Protein AF-A0A0R3TIQ1-F1 (afdb_monomer_lite)

pLDDT: mean 97.08, std 2.05, range [77.38, 98.88]

Structure (mmCIF, N/CA/C/O backbone):
data_AF-A0A0R3TIQ1-F1
#
_entry.id   AF-A0A0R3TIQ1-F1
#
loop_
_atom_site.group_PDB
_atom_site.id
_atom_site.type_symbol
_atom_site.label_atom_id
_atom_site.label_alt_id
_atom_site.label_comp_id
_atom_site.label_asym_id
_atom_site.label_entity_id
_atom_site.label_seq_id
_atom_site.pdbx_PDB_ins_code
_atom_site.Cartn_x
_atom_site.Cartn_y
_atom_site.Cartn_z
_atom_site.occupancy
_atom_site.B_iso_or_equiv
_atom_site.auth_seq_id
_atom_site.auth_comp_id
_atom_site.auth_asym_id
_atom_site.auth_atom_id
_atom_site.pdbx_PDB_model_num
ATOM 1 N N . LEU A 1 1 ? -1.733 0.996 -22.588 1.00 77.38 1 LEU A N 1
ATOM 2 C CA . LEU A 1 1 ? -1.324 -0.193 -23.384 1.00 77.38 1 LEU A CA 1
ATOM 3 C C . LEU A 1 1 ? -1.925 -1.477 -22.810 1.00 77.38 1 LEU A C 1
ATOM 5 O O . LEU A 1 1 ? -2.293 -2.342 -23.588 1.00 77.38 1 LEU A O 1
ATOM 9 N N . VAL A 1 2 ? -2.092 -1.570 -21.486 1.00 93.69 2 VAL A N 1
ATOM 10 C CA . VAL A 1 2 ? -2.950 -2.556 -20.804 1.00 93.69 2 VAL A CA 1
ATOM 11 C C . VAL A 1 2 ? -4.019 -1.773 -20.038 1.00 93.69 2 VAL A C 1
ATOM 13 O O . VAL A 1 2 ? -3.681 -0.745 -19.454 1.00 93.69 2 VAL A O 1
ATOM 16 N N . ASP A 1 3 ? -5.278 -2.201 -20.097 1.00 95.88 3 ASP A N 1
ATOM 17 C CA . ASP A 1 3 ? -6.403 -1.562 -19.405 1.00 95.88 3 ASP A CA 1
ATOM 18 C C . ASP A 1 3 ? -7.355 -2.642 -18.876 1.00 95.88 3 ASP A C 1
ATOM 20 O O . ASP A 1 3 ? -8.135 -3.231 -19.624 1.00 95.88 3 ASP A O 1
ATOM 24 N N . ASP A 1 4 ? -7.251 -2.910 -17.576 1.00 96.81 4 ASP A N 1
ATOM 25 C CA . ASP A 1 4 ? -8.114 -3.838 -16.841 1.00 96.81 4 ASP A CA 1
ATOM 26 C C . ASP A 1 4 ? -9.114 -3.087 -15.939 1.00 96.81 4 ASP A C 1
ATOM 28 O O . ASP A 1 4 ? -9.689 -3.669 -15.015 1.00 96.81 4 ASP A O 1
ATOM 32 N N . PHE A 1 5 ? -9.347 -1.789 -16.179 1.00 96.69 5 PHE A N 1
ATOM 33 C CA . PHE A 1 5 ? -10.158 -0.956 -15.290 1.00 96.69 5 PHE A CA 1
ATOM 34 C C . PHE A 1 5 ? -11.603 -1.452 -15.177 1.00 96.69 5 PHE A C 1
ATOM 36 O O . PHE A 1 5 ? -12.141 -1.550 -14.074 1.00 96.69 5 PHE A O 1
ATOM 43 N N . ALA A 1 6 ? -12.224 -1.842 -16.294 1.00 97.38 6 ALA A N 1
ATOM 44 C CA . ALA A 1 6 ? -13.580 -2.396 -16.286 1.00 97.38 6 ALA A CA 1
ATOM 45 C C . ALA A 1 6 ? -13.668 -3.682 -15.446 1.00 97.38 6 ALA A C 1
ATOM 47 O O . ALA A 1 6 ? -14.570 -3.834 -14.623 1.00 97.38 6 ALA A O 1
ATOM 48 N N . ARG A 1 7 ? -12.676 -4.571 -15.584 1.00 96.31 7 ARG A N 1
ATOM 49 C CA . ARG A 1 7 ? -12.591 -5.813 -14.807 1.00 96.31 7 ARG A CA 1
ATOM 50 C C . ARG A 1 7 ? -12.413 -5.533 -13.314 1.00 96.31 7 ARG A C 1
ATOM 52 O O . ARG A 1 7 ? -13.028 -6.204 -12.486 1.00 96.31 7 ARG A O 1
ATOM 59 N N . TRP A 1 8 ? -11.587 -4.546 -12.969 1.00 96.50 8 TRP A N 1
ATOM 60 C CA . TRP A 1 8 ? -11.431 -4.086 -11.592 1.00 96.50 8 TRP A CA 1
ATOM 61 C C . TRP A 1 8 ? -12.751 -3.552 -11.021 1.00 96.50 8 TRP A C 1
ATOM 63 O O . TRP A 1 8 ? -13.144 -3.957 -9.926 1.00 96.50 8 TRP A O 1
ATOM 73 N N . LEU A 1 9 ? -13.470 -2.715 -11.778 1.00 96.56 9 LEU A N 1
ATOM 74 C CA . LEU A 1 9 ? -14.771 -2.179 -11.373 1.00 96.56 9 LEU A CA 1
ATOM 75 C C . LEU A 1 9 ? -15.798 -3.283 -11.113 1.00 96.56 9 LEU A C 1
ATOM 77 O O . LEU A 1 9 ? -16.462 -3.260 -10.077 1.00 96.56 9 LEU A O 1
ATOM 81 N N . ASP A 1 10 ? -15.922 -4.257 -12.013 1.00 95.81 10 ASP A N 1
ATOM 82 C CA . ASP A 1 10 ? -16.881 -5.354 -11.852 1.00 95.81 10 ASP A CA 1
ATOM 83 C C . ASP A 1 10 ? -16.584 -6.203 -10.611 1.00 95.81 10 ASP A C 1
ATOM 85 O O . ASP A 1 10 ? -17.509 -6.622 -9.911 1.00 95.81 10 ASP A O 1
ATOM 89 N N . ARG A 1 11 ? -15.302 -6.373 -10.268 1.00 94.19 11 ARG A N 1
ATOM 90 C CA . ARG A 1 11 ? -14.881 -7.032 -9.027 1.00 94.19 11 ARG A CA 1
ATOM 91 C C . ARG A 1 11 ? -15.316 -6.241 -7.792 1.00 94.19 11 ARG A C 1
ATOM 93 O O . ARG A 1 11 ? -15.967 -6.805 -6.923 1.00 94.19 11 ARG A O 1
ATOM 100 N N . ILE A 1 12 ? -14.971 -4.955 -7.688 1.00 96.12 12 ILE A N 1
ATOM 101 C CA . ILE A 1 12 ? -15.234 -4.173 -6.460 1.00 96.12 12 ILE A CA 1
ATOM 102 C C . ILE A 1 12 ? -16.702 -3.769 -6.278 1.00 96.12 12 ILE A C 1
ATOM 104 O O . ILE A 1 12 ? -17.122 -3.446 -5.161 1.00 96.12 12 ILE A O 1
ATOM 108 N N . ARG A 1 13 ? -17.499 -3.792 -7.355 1.00 95.19 13 ARG A N 1
ATOM 109 C CA . ARG A 1 13 ? -18.954 -3.583 -7.295 1.00 95.19 13 ARG A CA 1
ATOM 110 C C . ARG A 1 13 ? -19.642 -4.613 -6.410 1.00 95.19 13 ARG A C 1
ATOM 112 O O . ARG A 1 13 ? -20.563 -4.241 -5.690 1.00 95.19 13 ARG A O 1
ATOM 119 N N . MET A 1 14 ? -19.166 -5.854 -6.439 1.00 94.81 14 MET A N 1
ATOM 120 C CA . MET A 1 14 ? -19.668 -6.955 -5.621 1.00 94.81 14 MET A CA 1
ATOM 121 C C . MET A 1 14 ? -19.005 -6.907 -4.234 1.00 94.81 14 MET A C 1
ATOM 123 O O . MET A 1 14 ? -17.800 -7.160 -4.139 1.00 94.81 14 MET A O 1
ATOM 127 N N . PRO A 1 15 ? -19.727 -6.552 -3.150 1.00 95.12 15 PRO A N 1
ATOM 128 C CA . PRO A 1 15 ? -19.132 -6.386 -1.823 1.00 95.12 15 PRO A CA 1
ATOM 129 C C . PRO A 1 15 ? -18.378 -7.621 -1.315 1.00 95.12 15 PRO A C 1
ATOM 131 O O . PRO A 1 15 ? -17.358 -7.483 -0.647 1.00 95.12 15 PRO A O 1
ATOM 134 N N . GLU A 1 16 ? -18.839 -8.818 -1.669 1.00 95.75 16 GLU A N 1
ATOM 135 C CA . GLU A 1 16 ? -18.229 -10.105 -1.332 1.00 95.75 16 GLU A CA 1
ATOM 136 C C . GLU A 1 16 ? -16.859 -10.336 -1.986 1.00 95.75 16 GLU A C 1
ATOM 138 O O . GLU A 1 16 ? -16.057 -11.111 -1.464 1.00 95.75 16 GLU A O 1
ATOM 143 N N . ASN A 1 17 ? -16.579 -9.642 -3.092 1.00 96.12 17 ASN A N 1
ATOM 144 C CA . ASN A 1 17 ? -15.325 -9.729 -3.839 1.00 96.12 17 ASN A CA 1
ATOM 145 C C . ASN A 1 17 ? -14.355 -8.590 -3.490 1.00 96.12 17 ASN A C 1
ATOM 147 O O . ASN A 1 17 ? -13.251 -8.526 -4.037 1.00 96.12 17 ASN A O 1
ATOM 151 N N . ARG A 1 18 ? -14.740 -7.661 -2.607 1.00 97.75 18 ARG A N 1
ATOM 152 C CA . ARG A 1 18 ? -13.846 -6.594 -2.144 1.00 97.75 18 ARG A CA 1
ATOM 153 C C . ARG A 1 18 ? -12.701 -7.190 -1.318 1.00 97.75 18 ARG A C 1
ATOM 155 O O . ARG A 1 18 ? -12.909 -8.173 -0.606 1.00 97.75 18 ARG A O 1
ATOM 162 N N . PRO A 1 19 ? -11.485 -6.629 -1.435 1.00 98.06 19 PRO A N 1
ATOM 163 C CA . PRO A 1 19 ? -10.342 -7.146 -0.694 1.00 98.06 19 PRO A CA 1
ATOM 164 C C . PRO A 1 19 ? -10.556 -6.955 0.810 1.00 98.06 19 PRO A C 1
ATOM 166 O O . PRO A 1 19 ? -11.126 -5.956 1.240 1.00 98.06 19 PRO A O 1
ATOM 169 N N . LYS A 1 20 ? -10.092 -7.902 1.622 1.00 98.38 20 LYS A N 1
ATOM 170 C CA . LYS A 1 20 ? -10.155 -7.797 3.085 1.00 98.38 20 LYS A CA 1
ATOM 171 C C . LYS A 1 20 ? -8.905 -7.138 3.647 1.00 98.38 20 LYS A C 1
ATOM 173 O O . LYS A 1 20 ? -8.987 -6.479 4.684 1.00 98.38 20 LYS A O 1
ATOM 178 N N . CYS A 1 21 ? -7.759 -7.308 2.990 1.00 98.69 21 CYS A N 1
ATOM 179 C CA . CYS A 1 21 ? -6.507 -6.685 3.391 1.00 98.69 21 CYS A CA 1
ATOM 180 C C . CYS A 1 21 ? -5.666 -6.303 2.168 1.00 98.69 21 CYS A C 1
ATOM 182 O O . CYS A 1 21 ? -5.187 -7.155 1.418 1.00 98.69 21 CYS A O 1
ATOM 184 N N . VAL A 1 22 ? -5.462 -4.998 2.004 1.00 98.81 22 VAL A N 1
ATOM 185 C CA . VAL A 1 22 ? -4.738 -4.403 0.882 1.00 98.81 22 VAL A CA 1
ATOM 186 C C . VAL A 1 22 ? -3.356 -3.964 1.342 1.00 98.81 22 VAL A C 1
ATOM 188 O O . VAL A 1 22 ? -3.238 -3.251 2.335 1.00 98.81 22 VAL A O 1
ATOM 191 N N . ILE A 1 23 ? -2.312 -4.331 0.605 1.00 98.81 23 ILE A N 1
ATOM 192 C CA . ILE A 1 23 ? -0.988 -3.712 0.729 1.00 98.81 23 ILE A CA 1
ATOM 193 C C . ILE A 1 23 ? -0.753 -2.777 -0.457 1.00 98.81 23 ILE A C 1
ATOM 195 O O . ILE A 1 23 ? -1.015 -3.157 -1.596 1.00 98.81 23 ILE A O 1
ATOM 199 N N . ILE A 1 24 ? -0.256 -1.569 -0.200 1.00 98.88 24 ILE A N 1
ATOM 200 C CA . ILE A 1 24 ? 0.007 -0.557 -1.227 1.00 98.88 24 ILE A CA 1
ATOM 201 C C . ILE A 1 24 ? 1.469 -0.126 -1.152 1.00 98.88 24 ILE A C 1
ATOM 203 O O . ILE A 1 24 ? 1.908 0.407 -0.133 1.00 98.88 24 ILE A O 1
ATOM 207 N N . PHE A 1 25 ? 2.209 -0.356 -2.234 1.00 98.62 25 PHE A N 1
ATOM 208 C CA . PHE A 1 25 ? 3.569 0.137 -2.428 1.00 98.62 25 PHE A CA 1
ATOM 209 C C . PHE A 1 25 ? 3.502 1.516 -3.082 1.00 98.62 25 PHE A C 1
ATOM 211 O O . PHE A 1 25 ? 3.285 1.596 -4.288 1.00 98.62 25 PHE A O 1
ATOM 218 N N . CYS A 1 26 ? 3.682 2.569 -2.284 1.00 98.31 26 CYS A N 1
ATOM 219 C CA . CYS A 1 26 ? 3.643 3.957 -2.750 1.00 98.31 26 CYS A CA 1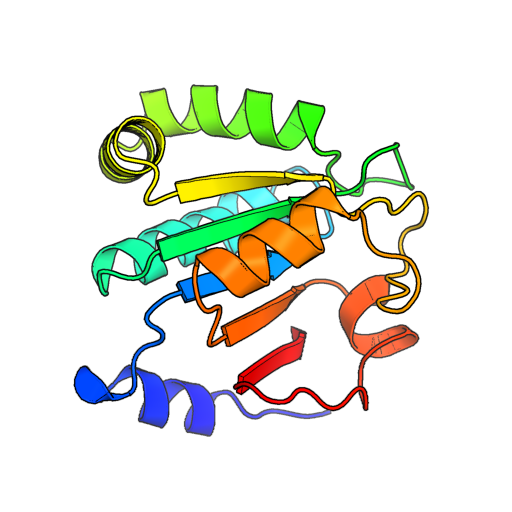
ATOM 220 C C . CYS A 1 26 ? 4.903 4.313 -3.545 1.00 98.31 26 CYS A C 1
ATOM 222 O O . CYS A 1 26 ? 5.989 3.890 -3.140 1.00 98.31 26 CYS A O 1
ATOM 224 N N . ASP A 1 27 ? 4.766 5.126 -4.589 1.00 97.81 27 ASP A N 1
ATOM 225 C CA . ASP A 1 27 ? 5.858 5.722 -5.357 1.00 97.81 27 ASP A CA 1
ATOM 226 C C . ASP A 1 27 ? 6.172 7.125 -4.827 1.00 97.81 27 ASP A C 1
ATOM 228 O O . ASP A 1 27 ? 6.884 7.262 -3.827 1.00 97.81 27 ASP A O 1
ATOM 232 N N . ASN A 1 28 ? 5.616 8.175 -5.433 1.00 98.19 28 ASN A N 1
ATOM 233 C CA . ASN A 1 28 ? 6.071 9.541 -5.212 1.00 98.19 28 ASN A CA 1
ATOM 234 C C . ASN A 1 28 ? 5.444 10.203 -3.979 1.00 98.19 28 ASN A C 1
ATOM 236 O O . ASN A 1 28 ? 4.292 9.980 -3.600 1.00 98.19 28 ASN A O 1
ATOM 240 N N . SER A 1 29 ? 6.204 11.117 -3.380 1.00 97.19 29 SER A N 1
ATOM 241 C CA . SER A 1 29 ? 5.682 12.079 -2.408 1.00 97.19 29 SER A CA 1
ATOM 242 C C . SER A 1 29 ? 4.738 13.107 -3.056 1.00 97.19 29 SER A C 1
ATOM 244 O O . SER A 1 29 ? 4.590 13.198 -4.275 1.00 97.19 29 SER A O 1
ATOM 246 N N . GLY A 1 30 ? 4.131 13.966 -2.234 1.00 96.62 30 GLY A N 1
ATOM 247 C CA . GLY A 1 30 ? 3.349 15.104 -2.718 1.00 96.62 30 GLY A CA 1
ATOM 248 C C . GLY A 1 30 ? 1.977 14.693 -3.251 1.00 96.62 30 GLY A C 1
ATOM 249 O O . GLY A 1 30 ? 1.256 13.956 -2.584 1.00 96.62 30 GLY A O 1
ATOM 250 N N . ALA A 1 31 ? 1.586 15.218 -4.416 1.00 97.06 31 ALA A N 1
ATOM 251 C CA . ALA A 1 31 ? 0.232 15.056 -4.952 1.00 97.06 31 ALA A CA 1
ATOM 252 C C . ALA A 1 31 ? -0.139 13.596 -5.244 1.00 97.06 31 ALA A C 1
ATOM 254 O O . ALA A 1 31 ? -1.293 13.229 -5.061 1.00 97.06 31 ALA A O 1
ATOM 255 N N . ASP A 1 32 ? 0.829 12.778 -5.645 1.00 97.38 32 ASP A N 1
ATOM 256 C CA . ASP A 1 32 ? 0.627 11.359 -5.936 1.00 97.38 32 ASP A CA 1
ATOM 257 C C . ASP A 1 32 ? 0.099 10.612 -4.699 1.00 97.38 32 ASP A C 1
ATOM 259 O O . ASP A 1 32 ? -1.025 10.103 -4.657 1.00 97.38 32 ASP A O 1
ATOM 263 N N . LEU A 1 33 ? 0.839 10.724 -3.596 1.00 97.88 33 LEU A N 1
ATOM 264 C CA . LEU A 1 33 ? 0.420 10.193 -2.309 1.00 97.88 33 LEU A CA 1
ATOM 265 C C . LEU A 1 33 ? -0.838 10.885 -1.755 1.00 97.88 33 LEU A C 1
ATOM 267 O O . LEU A 1 33 ? -1.783 10.209 -1.353 1.00 97.88 33 LEU A O 1
ATOM 271 N N . ILE A 1 34 ? -0.860 12.222 -1.701 1.00 97.12 34 ILE A N 1
ATOM 272 C CA . ILE A 1 34 ? -1.903 12.989 -0.992 1.00 97.12 34 ILE A CA 1
ATOM 273 C C . ILE A 1 34 ? -3.251 12.946 -1.714 1.00 97.12 34 ILE A C 1
ATOM 275 O O . ILE A 1 34 ? -4.287 12.871 -1.056 1.00 97.12 34 ILE A O 1
ATOM 279 N N . LEU A 1 35 ? -3.250 13.020 -3.044 1.00 96.81 35 LEU A N 1
ATOM 280 C CA . LEU A 1 35 ? -4.458 13.146 -3.864 1.00 96.81 35 LEU A CA 1
ATOM 281 C C . LEU A 1 35 ? -4.777 11.874 -4.662 1.00 96.81 35 LEU A C 1
ATOM 283 O O . LEU A 1 35 ? -5.887 11.765 -5.177 1.00 96.81 35 LEU A O 1
ATOM 287 N N . GLY A 1 36 ? -3.849 10.919 -4.754 1.00 97.62 36 GLY A N 1
ATOM 288 C CA . GLY A 1 36 ? -4.061 9.618 -5.389 1.00 97.62 36 GLY A CA 1
ATOM 289 C C . GLY A 1 36 ? -4.200 8.496 -4.363 1.00 97.62 36 GLY A C 1
ATOM 290 O O . GLY A 1 36 ? -5.299 7.988 -4.119 1.00 97.62 36 GLY A O 1
ATOM 291 N N . VAL A 1 37 ? -3.085 8.124 -3.730 1.00 98.38 37 VAL A N 1
ATOM 292 C CA . VAL A 1 37 ? -3.025 6.951 -2.843 1.00 98.38 37 VAL A CA 1
ATOM 293 C C . VAL A 1 37 ? -3.904 7.118 -1.602 1.00 98.38 37 VAL A C 1
ATOM 295 O O . VAL A 1 37 ? -4.687 6.223 -1.292 1.00 98.38 37 VAL A O 1
ATOM 298 N N . LEU A 1 38 ? -3.828 8.243 -0.883 1.00 98.00 38 LEU A N 1
ATOM 299 C CA . LEU A 1 38 ? -4.588 8.429 0.360 1.00 98.00 38 LEU A CA 1
ATOM 300 C C . LEU A 1 38 ? -6.116 8.423 0.153 1.00 98.00 38 LEU A C 1
ATOM 302 O O . LEU A 1 38 ? -6.804 7.752 0.928 1.00 98.00 38 LEU A O 1
ATOM 306 N N . PRO A 1 39 ? -6.687 9.064 -0.884 1.00 98.00 39 PRO A N 1
ATOM 307 C CA . PRO A 1 39 ? -8.102 8.893 -1.210 1.00 98.00 39 PRO A CA 1
ATOM 308 C C . PRO A 1 39 ? -8.479 7.439 -1.511 1.00 98.00 39 PRO A C 1
ATOM 310 O O . PRO A 1 39 ? -9.518 6.968 -1.046 1.00 98.00 39 PRO A O 1
ATOM 313 N N . PHE A 1 40 ? -7.620 6.692 -2.210 1.00 98.19 40 PHE A N 1
ATOM 314 C CA . PHE A 1 40 ? -7.850 5.266 -2.447 1.00 98.19 40 PHE A CA 1
ATOM 315 C C . PHE A 1 40 ? -7.785 4.432 -1.155 1.00 98.19 40 PHE A C 1
ATOM 317 O O . PHE A 1 40 ? -8.583 3.512 -0.976 1.00 98.19 40 PHE A O 1
ATOM 324 N N . VAL A 1 41 ? -6.912 4.783 -0.205 1.00 98.56 41 VAL A N 1
ATOM 325 C CA . VAL A 1 41 ? -6.889 4.182 1.142 1.00 98.56 41 VAL A CA 1
ATOM 326 C C . VAL A 1 41 ? -8.214 4.426 1.857 1.00 98.56 41 VAL A C 1
ATOM 328 O O . VAL A 1 41 ? -8.788 3.493 2.414 1.00 98.56 41 VAL A O 1
ATOM 331 N N . VAL A 1 42 ? -8.729 5.656 1.824 1.00 98.31 42 VAL A N 1
ATOM 332 C CA . VAL A 1 42 ? -10.029 5.998 2.420 1.00 98.31 42 VAL A CA 1
ATOM 333 C C . VAL A 1 42 ? -11.162 5.177 1.797 1.00 98.31 42 VAL A C 1
ATOM 335 O O . VAL A 1 42 ? -12.038 4.702 2.522 1.00 98.31 42 VAL A O 1
ATOM 338 N N . GLU A 1 43 ? -11.126 4.960 0.483 1.00 97.75 43 GLU A N 1
ATOM 339 C CA . GLU A 1 43 ? -12.089 4.105 -0.210 1.00 97.75 43 GLU A CA 1
ATOM 340 C C . GLU A 1 43 ? -11.966 2.635 0.232 1.00 97.75 43 GLU A C 1
ATOM 342 O O . GLU A 1 43 ? -12.967 2.019 0.594 1.00 97.75 43 GLU A O 1
ATOM 347 N N . CYS A 1 44 ? -10.746 2.095 0.339 1.00 98.31 44 CYS A N 1
ATOM 348 C CA . CYS A 1 44 ? -10.509 0.747 0.872 1.00 98.31 44 CYS A CA 1
ATOM 349 C C . CYS A 1 44 ? -11.059 0.579 2.297 1.00 98.31 44 CYS A C 1
ATOM 351 O O . CYS A 1 44 ? -11.669 -0.446 2.617 1.00 98.31 44 CYS A O 1
ATOM 353 N N . LEU A 1 45 ? -10.871 1.589 3.152 1.00 98.25 45 LEU A N 1
ATOM 354 C CA . LEU A 1 45 ? -11.408 1.605 4.514 1.00 98.25 45 LEU A CA 1
ATOM 355 C C . LEU A 1 45 ? -12.943 1.650 4.521 1.00 98.25 45 LEU A C 1
ATOM 357 O O . LEU A 1 45 ? -13.565 1.038 5.389 1.00 98.25 45 LEU A O 1
ATOM 361 N N . SER A 1 46 ? -13.565 2.328 3.550 1.00 97.00 46 SER A N 1
ATOM 362 C CA . SER A 1 46 ? -15.027 2.372 3.394 1.00 97.00 46 SER A CA 1
ATOM 363 C C . SER A 1 46 ? -15.618 0.988 3.090 1.00 97.00 46 SER A C 1
ATOM 365 O O . SER A 1 46 ? -16.724 0.667 3.527 1.00 97.00 46 SER A O 1
ATOM 367 N N . TRP A 1 47 ? -14.849 0.131 2.413 1.00 97.06 47 TRP A N 1
ATOM 368 C CA . TRP A 1 47 ? -15.202 -1.266 2.162 1.00 97.06 47 TRP A CA 1
ATOM 369 C C . TRP A 1 47 ? -15.051 -2.169 3.394 1.00 97.06 47 TRP A C 1
ATOM 371 O O . TRP A 1 47 ? -15.481 -3.319 3.353 1.00 97.06 47 TRP A O 1
ATOM 381 N N . GLY A 1 48 ? -14.451 -1.667 4.478 1.00 97.44 48 GLY A N 1
ATOM 382 C CA . GLY A 1 48 ? -14.092 -2.455 5.657 1.00 97.44 48 GLY A CA 1
ATOM 383 C C . GLY A 1 48 ? -12.754 -3.189 5.525 1.00 97.44 48 GLY A C 1
ATOM 384 O O . GLY A 1 48 ? -12.468 -4.073 6.333 1.00 97.44 48 GLY A O 1
ATOM 385 N N . SER A 1 49 ? -11.938 -2.839 4.526 1.00 98.50 49 SER A N 1
ATOM 386 C CA . SER A 1 49 ? -10.625 -3.454 4.315 1.00 98.50 49 SER A CA 1
ATOM 387 C C . SER A 1 49 ? -9.624 -2.967 5.359 1.00 98.50 49 SER A C 1
ATOM 389 O O . SER A 1 49 ? -9.613 -1.791 5.728 1.00 98.50 49 SER A O 1
ATOM 391 N N . LYS A 1 50 ? -8.707 -3.845 5.764 1.00 98.75 50 LYS A N 1
ATOM 392 C CA . LYS A 1 50 ? -7.433 -3.427 6.358 1.00 98.75 50 LYS A CA 1
ATOM 393 C C . LYS A 1 50 ? -6.502 -2.913 5.268 1.00 98.75 50 LYS A C 1
ATOM 395 O O . LYS A 1 50 ? -6.527 -3.424 4.148 1.00 98.75 50 LYS A O 1
ATOM 400 N N . VAL A 1 51 ? -5.659 -1.944 5.596 1.00 98.88 51 VAL A N 1
ATOM 401 C CA . VAL A 1 51 ? -4.718 -1.349 4.647 1.00 98.88 51 VAL A CA 1
ATOM 402 C C . VAL A 1 51 ? -3.324 -1.272 5.258 1.00 98.88 51 VAL A C 1
ATOM 404 O O . VAL A 1 51 ? -3.136 -0.753 6.355 1.00 98.88 51 VAL A O 1
ATOM 407 N N . ILE A 1 52 ? -2.336 -1.771 4.524 1.00 98.81 52 ILE A N 1
ATOM 408 C CA . ILE A 1 52 ? -0.914 -1.653 4.830 1.00 98.81 52 ILE A CA 1
ATOM 409 C C . ILE A 1 52 ? -0.303 -0.734 3.775 1.00 98.81 52 ILE A C 1
ATOM 411 O O . ILE A 1 52 ? -0.171 -1.115 2.615 1.00 98.81 52 ILE A O 1
ATOM 415 N N . LEU A 1 53 ? 0.087 0.471 4.173 1.00 98.62 53 LEU A N 1
ATOM 416 C CA . LEU A 1 53 ? 0.884 1.352 3.329 1.00 98.62 53 LEU A CA 1
ATOM 417 C C . LEU A 1 53 ? 2.365 1.038 3.515 1.00 98.62 53 LEU A C 1
ATOM 419 O O . LEU A 1 53 ? 2.844 0.879 4.643 1.00 98.62 53 LEU A O 1
ATOM 423 N N . THR A 1 54 ? 3.099 0.967 2.409 1.00 98.50 54 THR A N 1
ATOM 424 C CA . THR A 1 54 ? 4.535 0.745 2.452 1.00 98.50 54 THR A CA 1
ATOM 425 C C . THR A 1 54 ? 5.308 1.645 1.502 1.00 98.50 54 THR A C 1
ATOM 427 O O . THR A 1 54 ? 4.876 1.945 0.392 1.00 98.50 54 THR A O 1
ATOM 430 N N . ALA A 1 55 ? 6.464 2.092 1.981 1.00 98.38 55 ALA A N 1
ATOM 431 C CA . ALA A 1 55 ? 7.288 3.134 1.387 1.00 98.38 55 ALA A CA 1
ATOM 432 C C . ALA A 1 55 ? 8.774 2.807 1.579 1.00 98.38 55 ALA A C 1
ATOM 434 O O . ALA A 1 55 ? 9.123 1.932 2.383 1.00 98.38 55 ALA A O 1
ATOM 435 N N . ASN A 1 56 ? 9.645 3.512 0.854 1.00 98.00 56 ASN A N 1
ATOM 436 C CA . ASN A 1 56 ? 11.079 3.229 0.873 1.00 98.00 56 ASN A CA 1
ATOM 437 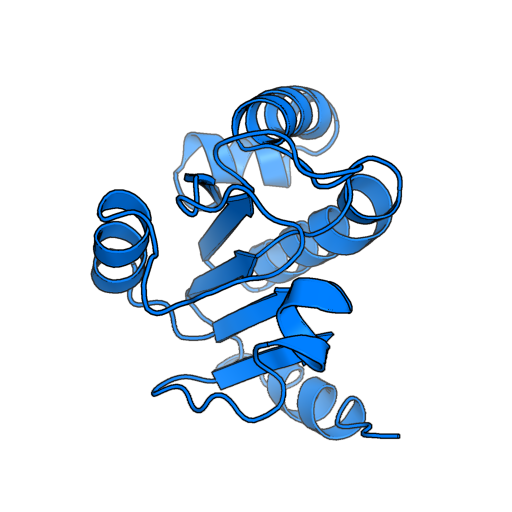C C . ASN A 1 56 ? 11.687 3.451 2.257 1.00 98.00 56 ASN A C 1
ATOM 439 O O . ASN A 1 56 ? 11.325 4.378 2.985 1.00 98.00 56 ASN A O 1
ATOM 443 N N . SER A 1 57 ? 12.646 2.605 2.624 1.00 96.94 57 SER A N 1
ATOM 444 C CA . SER A 1 57 ? 13.359 2.759 3.896 1.00 96.94 57 SER A CA 1
ATOM 445 C C . SER A 1 57 ? 14.347 3.927 3.843 1.00 96.94 57 SER A C 1
ATOM 447 O O . SER A 1 57 ? 14.651 4.516 4.882 1.00 96.94 57 SER A O 1
ATOM 449 N N . VAL A 1 58 ? 14.831 4.280 2.646 1.00 96.31 58 VAL A N 1
ATOM 450 C CA . VAL A 1 58 ? 15.733 5.415 2.395 1.00 96.31 58 VAL A CA 1
ATOM 451 C C . VAL A 1 58 ? 15.299 6.205 1.149 1.00 96.31 58 VAL A C 1
ATOM 453 O O . VAL A 1 58 ? 14.602 5.645 0.303 1.00 96.31 58 VAL A O 1
ATOM 456 N N . PRO A 1 59 ? 15.697 7.485 1.011 1.00 97.00 59 PRO A N 1
ATOM 457 C CA . PRO A 1 59 ? 15.310 8.313 -0.132 1.00 97.00 59 PRO A CA 1
ATOM 45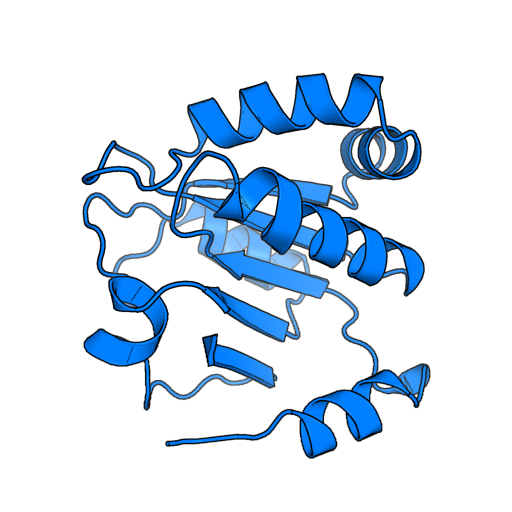8 C C . PRO A 1 59 ? 15.751 7.736 -1.481 1.00 97.00 59 PRO A C 1
ATOM 460 O O . PRO A 1 59 ? 16.876 7.252 -1.616 1.00 97.00 59 PRO A O 1
ATOM 463 N N . ALA A 1 60 ? 14.888 7.862 -2.490 1.00 96.38 60 ALA A N 1
ATOM 464 C CA . ALA A 1 60 ? 15.194 7.561 -3.883 1.00 96.38 60 ALA A CA 1
ATOM 465 C C . ALA A 1 60 ? 14.449 8.558 -4.781 1.00 96.38 60 ALA A C 1
ATOM 467 O O . ALA A 1 60 ? 13.235 8.498 -4.889 1.00 96.38 60 ALA A O 1
ATOM 468 N N . ILE A 1 61 ? 15.171 9.498 -5.399 1.00 96.12 61 ILE A N 1
ATOM 469 C CA . ILE A 1 61 ? 14.577 10.598 -6.181 1.00 96.12 61 ILE A CA 1
ATOM 470 C C . ILE A 1 61 ? 13.532 11.362 -5.338 1.00 96.12 61 ILE A C 1
ATOM 472 O O . ILE A 1 61 ? 13.914 12.024 -4.375 1.00 96.12 61 ILE A O 1
ATOM 476 N N . ASN A 1 62 ? 12.250 11.282 -5.687 1.00 96.00 62 ASN A N 1
ATOM 477 C CA . ASN A 1 62 ? 11.120 11.916 -5.011 1.00 96.00 62 ASN A CA 1
ATOM 478 C C . ASN A 1 62 ? 10.130 10.885 -4.445 1.00 96.00 62 ASN A C 1
ATOM 480 O O . ASN A 1 62 ? 9.022 11.261 -4.042 1.00 96.00 62 ASN A O 1
ATOM 484 N N . ASP A 1 63 ? 10.531 9.613 -4.393 1.00 97.88 63 ASP A N 1
ATOM 485 C CA . ASP A 1 63 ? 9.782 8.557 -3.735 1.00 97.88 63 ASP A CA 1
ATOM 486 C C . ASP A 1 63 ? 9.552 8.911 -2.269 1.00 97.88 63 ASP A C 1
ATOM 488 O O . ASP A 1 63 ? 10.448 9.413 -1.581 1.00 97.88 63 ASP A O 1
ATOM 492 N N . VAL A 1 64 ? 8.364 8.600 -1.761 1.00 98.12 64 VAL A N 1
ATOM 493 C CA . VAL A 1 64 ? 8.082 8.766 -0.339 1.00 98.12 64 VAL A CA 1
ATOM 494 C C . VAL A 1 64 ? 8.881 7.760 0.490 1.00 98.12 64 VAL A C 1
ATOM 496 O O . VAL A 1 64 ? 8.914 6.556 0.210 1.00 98.12 64 VAL A O 1
ATOM 499 N N . THR A 1 65 ? 9.513 8.241 1.560 1.00 98.44 65 THR A N 1
ATOM 500 C CA . THR A 1 65 ? 10.118 7.368 2.570 1.00 98.44 65 THR A CA 1
ATOM 501 C C . THR A 1 65 ? 9.113 6.988 3.653 1.00 98.44 65 THR A C 1
ATOM 503 O O . THR A 1 65 ? 8.170 7.717 3.955 1.00 98.44 65 THR A O 1
ATOM 506 N N . TYR A 1 66 ? 9.341 5.864 4.330 1.00 98.12 66 TYR A N 1
ATOM 507 C CA . TYR A 1 66 ? 8.510 5.423 5.454 1.00 98.12 66 TYR A CA 1
ATOM 508 C C . TYR A 1 66 ? 8.352 6.495 6.546 1.00 98.12 66 TYR A C 1
ATOM 510 O O . TYR A 1 66 ? 7.269 6.652 7.111 1.00 98.12 66 TYR A O 1
ATOM 518 N N . ARG A 1 67 ? 9.413 7.259 6.838 1.00 97.75 67 ARG A N 1
ATOM 519 C CA . ARG A 1 67 ? 9.369 8.315 7.863 1.00 97.75 67 ARG A CA 1
ATOM 520 C C . ARG A 1 67 ? 8.488 9.485 7.433 1.00 97.75 67 ARG A C 1
ATOM 522 O O . ARG A 1 67 ? 7.694 9.960 8.240 1.00 97.75 67 ARG A O 1
ATOM 529 N N . GLU A 1 68 ? 8.606 9.915 6.180 1.00 97.94 68 GLU A N 1
ATOM 530 C CA . GLU A 1 68 ? 7.770 10.979 5.609 1.00 97.94 68 GLU A CA 1
ATOM 531 C C . GLU A 1 68 ? 6.310 10.541 5.519 1.00 97.94 68 GLU A C 1
ATOM 533 O O . GLU A 1 68 ? 5.424 11.288 5.925 1.00 97.94 68 GLU A O 1
ATOM 538 N N . LEU A 1 69 ? 6.058 9.305 5.079 1.00 98.06 69 LEU A N 1
ATOM 539 C CA . LEU A 1 69 ? 4.720 8.726 5.033 1.00 98.06 69 LEU A CA 1
ATOM 540 C C . LEU A 1 69 ? 4.081 8.680 6.426 1.00 98.06 69 LEU A C 1
ATOM 542 O O . LEU A 1 69 ? 2.925 9.065 6.584 1.00 98.06 69 LEU A O 1
ATOM 546 N N . LEU A 1 70 ? 4.819 8.235 7.447 1.00 96.88 70 LEU A N 1
ATOM 547 C CA . LEU A 1 70 ? 4.315 8.188 8.821 1.00 96.88 70 LEU A CA 1
ATOM 548 C C . LEU A 1 70 ? 4.003 9.588 9.365 1.00 96.88 70 LEU A C 1
ATOM 550 O O . LEU A 1 70 ? 2.987 9.771 10.035 1.00 96.88 70 LEU A O 1
ATOM 554 N N . PHE A 1 71 ? 4.860 10.571 9.084 1.00 96.94 71 PHE A N 1
ATOM 555 C CA . PHE A 1 71 ? 4.614 11.963 9.454 1.00 96.94 71 PHE A CA 1
ATOM 556 C C . PHE A 1 71 ? 3.349 12.497 8.768 1.00 96.94 71 PHE A C 1
ATOM 558 O O . PHE A 1 71 ? 2.421 12.939 9.443 1.00 96.94 71 PHE A O 1
ATOM 565 N N . LEU A 1 72 ? 3.263 12.360 7.443 1.00 96.75 72 LEU A N 1
ATOM 566 C CA . LEU A 1 72 ? 2.130 12.828 6.649 1.00 96.75 72 LEU A CA 1
ATOM 567 C C . LEU A 1 72 ? 0.814 12.171 7.079 1.00 96.75 72 LEU A C 1
ATOM 569 O O . LEU A 1 72 ? -0.197 12.853 7.205 1.00 96.75 72 LEU A O 1
ATOM 573 N N . LEU A 1 73 ? 0.810 10.861 7.337 1.00 96.12 73 LEU A N 1
ATOM 574 C CA . LEU A 1 73 ? -0.387 10.158 7.798 1.00 96.12 73 LEU A CA 1
ATOM 575 C C . LEU A 1 73 ? -0.917 10.723 9.116 1.00 96.12 73 LEU A C 1
ATOM 577 O O . LEU A 1 73 ? -2.131 10.805 9.282 1.00 96.12 73 LEU A O 1
ATOM 581 N N . ASN A 1 74 ? -0.041 11.136 10.037 1.00 95.00 74 ASN A N 1
ATOM 582 C CA . ASN A 1 74 ? -0.471 11.754 11.290 1.00 95.00 74 ASN A CA 1
ATOM 583 C C . ASN A 1 74 ? -1.116 13.127 11.070 1.00 95.00 74 ASN A C 1
ATOM 585 O O . ASN A 1 74 ? -2.140 13.404 11.698 1.00 95.00 74 ASN A O 1
ATO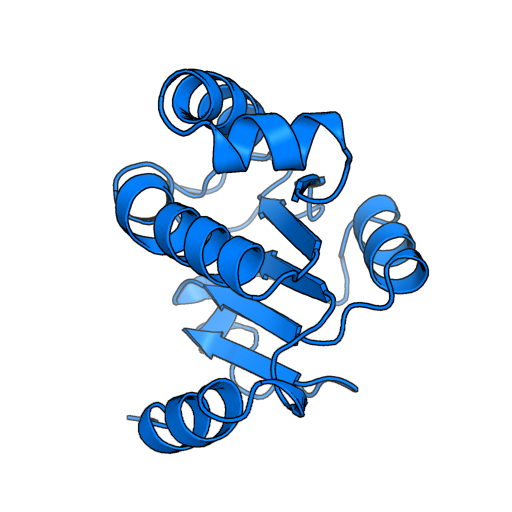M 589 N N . GLU A 1 75 ? -0.568 13.930 10.155 1.00 96.69 75 GLU A N 1
ATOM 590 C CA . GLU A 1 75 ? -1.129 15.232 9.777 1.00 96.69 75 GLU A CA 1
ATOM 591 C C . GLU A 1 75 ? -2.491 15.070 9.090 1.00 96.69 75 GLU A C 1
ATOM 593 O O . GLU A 1 75 ? -3.486 15.664 9.507 1.00 96.69 75 GLU A O 1
ATOM 598 N N . VAL A 1 76 ? -2.580 14.195 8.083 1.00 95.19 76 VAL A N 1
ATOM 599 C CA . VAL A 1 76 ? -3.825 13.966 7.334 1.00 95.19 76 VAL A CA 1
ATOM 600 C C . VAL A 1 76 ? -4.887 13.306 8.218 1.00 95.19 76 VAL A C 1
ATOM 602 O O . VAL A 1 76 ? -6.068 13.626 8.104 1.00 95.19 76 VAL A O 1
ATOM 605 N N . ALA A 1 77 ? -4.501 12.456 9.173 1.00 95.19 77 ALA A N 1
ATOM 606 C CA . ALA A 1 77 ? -5.421 11.932 10.181 1.00 95.19 77 ALA A CA 1
ATOM 607 C C . ALA A 1 77 ? -5.949 13.011 11.146 1.00 95.19 77 ALA A C 1
ATOM 609 O O . ALA A 1 77 ? -6.945 12.784 11.828 1.00 95.19 77 ALA A O 1
ATOM 610 N N . GLY A 1 78 ? -5.317 14.185 11.230 1.00 94.62 78 GLY A N 1
ATOM 611 C CA . GLY A 1 78 ? -5.903 15.360 11.884 1.00 94.62 78 GLY A CA 1
ATOM 612 C C . GLY A 1 78 ? -7.064 15.984 11.097 1.00 94.62 78 GLY A C 1
ATOM 613 O O . GLY A 1 78 ? -7.877 16.697 11.680 1.00 94.62 78 GLY A O 1
ATOM 614 N N . LEU A 1 79 ? -7.163 15.694 9.795 1.00 95.12 79 LEU A N 1
ATOM 615 C CA . LEU A 1 79 ? -8.136 16.280 8.866 1.00 95.12 79 LEU A CA 1
ATOM 616 C C . LEU A 1 79 ? -9.227 15.288 8.426 1.00 95.12 79 LEU A C 1
ATOM 618 O O . LEU A 1 79 ? -10.355 15.696 8.164 1.00 95.12 79 LEU A O 1
ATOM 622 N N . GLU A 1 80 ? -8.915 13.991 8.357 1.00 95.00 80 GLU A N 1
ATOM 623 C CA . GLU A 1 80 ? -9.833 12.922 7.944 1.00 95.00 80 GLU A CA 1
ATOM 624 C C . GLU A 1 80 ? -10.038 11.904 9.089 1.00 95.00 80 GLU A C 1
ATOM 626 O O . GLU A 1 80 ? -9.178 11.045 9.332 1.00 95.00 80 GLU A O 1
ATOM 631 N N . PRO A 1 81 ? -11.188 11.948 9.794 1.00 94.81 81 PRO A N 1
ATOM 632 C CA . PRO A 1 81 ? -11.454 11.100 10.958 1.00 94.81 81 PRO A CA 1
ATOM 633 C C . PRO A 1 81 ? -11.400 9.594 10.682 1.00 94.81 81 PRO A C 1
ATOM 635 O O . PRO A 1 81 ? -11.080 8.818 11.587 1.00 94.81 81 PRO A O 1
ATOM 638 N N . ARG A 1 82 ? -11.698 9.149 9.451 1.00 96.25 82 ARG A N 1
ATOM 639 C CA . ARG A 1 82 ? -11.612 7.724 9.090 1.00 96.25 82 ARG A CA 1
ATOM 640 C C . ARG A 1 82 ? -10.177 7.218 9.151 1.00 96.25 82 ARG A C 1
ATOM 642 O O . ARG A 1 82 ? -9.960 6.118 9.654 1.00 96.25 82 ARG A O 1
ATOM 649 N N . LEU A 1 83 ? -9.209 8.025 8.709 1.00 97.25 83 LEU A N 1
ATOM 650 C CA . LEU A 1 83 ? -7.790 7.679 8.798 1.00 97.25 83 LEU A CA 1
ATOM 651 C C . LEU A 1 83 ? -7.329 7.639 10.255 1.00 97.25 83 LEU A C 1
ATOM 653 O O . LEU A 1 83 ? -6.683 6.669 10.641 1.00 97.25 83 LEU A O 1
ATOM 657 N N . ARG A 1 84 ? -7.729 8.616 11.088 1.00 97.38 84 ARG A N 1
ATOM 658 C CA . ARG A 1 84 ? -7.442 8.599 12.537 1.00 97.38 84 ARG A CA 1
ATOM 659 C C . ARG A 1 84 ? -7.931 7.314 13.189 1.00 97.38 84 ARG A C 1
ATOM 661 O O . ARG A 1 84 ? -7.141 6.578 13.767 1.00 97.38 84 ARG A O 1
ATOM 668 N N . LYS A 1 85 ? -9.220 7.007 13.029 1.00 97.81 85 LYS A N 1
ATOM 669 C CA . LYS A 1 85 ? -9.827 5.801 13.602 1.00 97.81 85 LYS A CA 1
ATOM 670 C C . LYS A 1 85 ? -9.136 4.529 13.107 1.00 97.81 85 LYS A C 1
ATOM 672 O O . LYS A 1 85 ? -8.939 3.599 13.888 1.00 97.81 85 LYS A O 1
ATOM 677 N N . ALA A 1 86 ? -8.789 4.466 11.822 1.00 98.19 86 ALA A N 1
ATOM 678 C CA . ALA A 1 86 ? -8.126 3.305 11.243 1.00 98.19 86 ALA A CA 1
ATOM 679 C C . ALA A 1 86 ? -6.695 3.125 11.773 1.00 98.19 86 ALA A C 1
ATOM 681 O O . ALA A 1 86 ? -6.313 1.992 12.054 1.00 98.19 86 ALA A O 1
ATOM 682 N N . LEU A 1 87 ? -5.938 4.211 11.959 1.00 97.81 87 LEU A N 1
ATOM 683 C CA . LEU A 1 87 ? -4.611 4.173 12.582 1.00 97.81 87 LEU A CA 1
ATOM 684 C C . LEU A 1 87 ? -4.701 3.703 14.038 1.00 97.81 87 LEU A C 1
ATOM 686 O O . LEU A 1 87 ? -4.013 2.760 14.420 1.00 97.81 87 LEU A O 1
ATOM 690 N N . ASP A 1 88 ? -5.600 4.299 14.826 1.00 97.62 88 ASP A N 1
ATOM 691 C CA . ASP A 1 88 ? -5.738 4.003 16.259 1.00 97.62 88 ASP A CA 1
ATOM 692 C C . ASP A 1 88 ? -6.183 2.551 16.519 1.00 97.62 88 ASP A C 1
ATOM 694 O O . ASP A 1 88 ? -5.821 1.947 17.527 1.00 97.62 88 ASP A O 1
ATOM 698 N N . SER A 1 89 ? -6.960 1.970 15.598 1.00 97.38 89 SER A N 1
ATOM 699 C CA . SER A 1 89 ? -7.441 0.581 15.673 1.00 97.38 89 SER A CA 1
ATOM 700 C C . SER A 1 89 ? -6.538 -0.440 14.970 1.00 97.38 89 SER A C 1
ATOM 702 O O . SER A 1 89 ? -6.853 -1.631 14.976 1.00 97.38 89 SER A O 1
ATOM 704 N N . GLY A 1 90 ? -5.438 -0.002 14.347 1.00 97.31 90 GLY A N 1
ATOM 705 C CA . GLY A 1 90 ? -4.540 -0.871 13.581 1.00 97.31 90 GLY A CA 1
ATOM 706 C C . GLY A 1 90 ? -5.148 -1.429 12.288 1.00 97.31 90 GLY A C 1
ATOM 707 O O . GLY A 1 90 ? -4.631 -2.394 11.733 1.00 97.31 90 GLY A O 1
ATOM 708 N N . ILE A 1 91 ? -6.248 -0.851 11.798 1.00 98.31 91 ILE A N 1
ATOM 709 C CA . ILE A 1 91 ? -6.835 -1.187 10.491 1.00 98.31 91 ILE A CA 1
ATOM 710 C C . ILE A 1 91 ? -6.005 -0.562 9.363 1.00 98.31 91 ILE A C 1
ATOM 712 O O . ILE A 1 91 ? -5.849 -1.181 8.313 1.00 98.31 91 ILE A O 1
ATOM 716 N N . LEU A 1 92 ? -5.453 0.634 9.588 1.00 98.62 92 LEU A N 1
ATOM 717 C CA . LEU A 1 92 ? -4.459 1.266 8.725 1.00 98.62 92 LEU A CA 1
ATOM 718 C C . LEU A 1 92 ? -3.087 1.161 9.390 1.00 98.62 92 LEU A C 1
ATOM 720 O O . LEU A 1 92 ? -2.895 1.617 10.515 1.00 98.62 92 LEU A O 1
ATOM 724 N N . MET A 1 93 ? -2.130 0.570 8.687 1.00 98.25 93 MET A N 1
ATOM 725 C CA . MET A 1 93 ? -0.767 0.351 9.163 1.00 98.25 93 MET A CA 1
ATOM 726 C C . MET A 1 93 ? 0.241 0.917 8.169 1.00 98.25 93 MET A C 1
ATOM 728 O O . MET A 1 93 ? -0.003 0.942 6.966 1.00 98.25 93 MET A O 1
ATOM 732 N N . CYS A 1 94 ? 1.395 1.342 8.680 1.00 97.25 94 CYS A N 1
ATOM 733 C CA . CYS A 1 94 ? 2.514 1.817 7.877 1.00 97.25 94 CYS A CA 1
ATOM 734 C C . CYS A 1 94 ? 3.770 1.014 8.227 1.00 97.25 94 CYS A C 1
ATOM 736 O O . CYS A 1 94 ? 4.035 0.742 9.402 1.00 97.25 94 CYS A O 1
ATOM 738 N N . VAL A 1 95 ? 4.546 0.626 7.220 1.00 97.94 95 VAL A N 1
ATOM 739 C CA . VAL A 1 95 ? 5.770 -0.170 7.386 1.00 97.94 95 VAL A CA 1
ATOM 740 C C . VAL A 1 95 ? 6.721 0.081 6.219 1.00 97.94 95 VAL A C 1
ATOM 742 O O . VAL A 1 95 ? 6.288 0.275 5.088 1.00 97.94 95 VAL A O 1
ATOM 745 N N . ASP A 1 96 ? 8.025 0.085 6.466 1.00 97.69 96 ASP A N 1
ATOM 746 C CA . ASP A 1 96 ? 9.022 0.251 5.413 1.00 97.69 96 ASP A CA 1
ATOM 747 C C . ASP A 1 96 ? 9.185 -1.026 4.564 1.00 97.69 96 ASP A C 1
ATOM 749 O O . ASP A 1 96 ? 9.097 -2.148 5.075 1.00 97.69 96 ASP A O 1
ATOM 753 N N . ASN A 1 97 ? 9.435 -0.872 3.263 1.00 96.88 97 ASN A N 1
ATOM 754 C CA . ASN A 1 97 ? 9.566 -1.999 2.328 1.00 96.88 97 ASN A CA 1
ATOM 755 C C . ASN A 1 97 ? 11.010 -2.524 2.174 1.00 96.88 97 ASN A C 1
ATOM 757 O O . ASN A 1 97 ? 11.220 -3.539 1.508 1.00 96.88 97 ASN A O 1
ATOM 761 N N . GLY A 1 98 ? 12.006 -1.880 2.786 1.00 96.69 98 GLY A N 1
ATOM 762 C CA . GLY A 1 98 ? 13.423 -2.244 2.660 1.00 96.69 98 GLY A CA 1
ATOM 763 C C . GLY A 1 98 ? 14.114 -1.696 1.408 1.00 96.69 98 GLY A C 1
ATOM 764 O O . GLY A 1 98 ? 15.305 -1.934 1.233 1.00 96.69 98 GLY A O 1
ATOM 765 N N . GLN A 1 99 ? 13.397 -0.990 0.530 1.00 96.00 99 GLN A N 1
ATOM 766 C CA . GLN A 1 99 ? 13.938 -0.499 -0.735 1.00 96.00 99 GLN A CA 1
ATOM 767 C C . GLN A 1 99 ? 14.702 0.818 -0.562 1.00 96.00 99 GLN A C 1
ATOM 769 O O . GLN A 1 99 ? 14.394 1.649 0.300 1.00 96.00 99 GLN A O 1
ATOM 774 N N . SER A 1 100 ? 15.686 0.997 -1.440 1.00 94.88 100 SER A N 1
ATOM 775 C CA . SER A 1 100 ? 16.552 2.173 -1.553 1.00 94.88 100 SER A CA 1
ATOM 776 C C . SER A 1 100 ? 16.648 2.711 -2.983 1.00 94.88 100 SER A C 1
ATOM 778 O O . SER A 1 100 ? 17.585 3.429 -3.325 1.00 94.88 100 SER A O 1
ATOM 780 N N . SER A 1 101 ? 15.706 2.324 -3.844 1.00 96.06 101 SER A N 1
ATOM 781 C CA . SER A 1 101 ? 15.709 2.639 -5.270 1.00 96.06 101 SER A CA 1
ATOM 782 C C . SER A 1 101 ? 14.291 2.981 -5.743 1.00 96.06 101 SER A C 1
ATOM 784 O O . SER A 1 101 ? 13.339 2.549 -5.091 1.00 96.06 101 SER A O 1
ATOM 786 N N . PRO A 1 102 ? 14.141 3.681 -6.884 1.00 96.25 102 PRO A N 1
ATOM 787 C CA . PRO A 1 102 ? 12.831 3.929 -7.499 1.00 96.25 102 PRO A CA 1
ATOM 788 C C . PRO A 1 102 ? 12.202 2.658 -8.104 1.00 96.25 102 PRO A C 1
ATOM 790 O O . PRO A 1 102 ? 11.055 2.636 -8.541 1.00 96.25 102 PRO A O 1
ATOM 793 N N . CYS A 1 103 ? 12.970 1.572 -8.164 1.00 97.25 103 CYS A N 1
ATOM 794 C CA . CYS A 1 103 ? 12.529 0.251 -8.578 1.00 97.25 103 CYS A CA 1
ATOM 795 C C . CYS A 1 103 ? 12.238 -0.630 -7.353 1.00 97.25 103 CYS A C 1
ATOM 797 O O . CYS A 1 103 ? 12.867 -0.485 -6.302 1.00 97.25 103 CYS A O 1
ATOM 799 N N . LEU A 1 104 ? 11.330 -1.596 -7.511 1.00 97.56 104 LEU A N 1
ATOM 800 C CA . LEU A 1 104 ? 10.906 -2.498 -6.437 1.00 97.56 104 LEU A CA 1
ATOM 801 C C . LEU A 1 104 ? 11.371 -3.934 -6.715 1.00 97.56 104 LEU A C 1
ATOM 803 O O . LEU A 1 104 ? 10.786 -4.615 -7.560 1.00 97.56 104 LEU A O 1
ATOM 807 N N . ASP A 1 105 ? 12.374 -4.420 -5.978 1.00 97.00 105 ASP A N 1
ATOM 808 C CA . ASP A 1 105 ? 12.762 -5.837 -5.998 1.00 97.00 105 ASP A CA 1
ATOM 809 C C . ASP A 1 105 ? 12.080 -6.598 -4.853 1.00 97.00 105 ASP A C 1
ATOM 811 O O . ASP A 1 105 ? 12.544 -6.623 -3.710 1.00 97.00 105 ASP A O 1
ATOM 815 N N . LEU A 1 106 ? 10.976 -7.274 -5.177 1.00 96.44 106 LEU A N 1
ATOM 816 C CA . LEU A 1 106 ? 10.189 -8.055 -4.216 1.00 96.44 106 LEU A CA 1
ATOM 817 C C . LEU A 1 106 ? 10.909 -9.298 -3.674 1.00 96.44 106 LEU A C 1
ATOM 819 O O . LEU A 1 106 ? 10.428 -9.931 -2.735 1.00 96.44 106 LEU A O 1
ATOM 823 N N . ARG A 1 107 ? 12.076 -9.657 -4.223 1.00 94.19 107 ARG A N 1
ATOM 824 C CA . ARG A 1 107 ? 12.937 -10.702 -3.646 1.00 94.19 107 ARG A CA 1
ATOM 825 C C . ARG A 1 107 ? 13.721 -10.184 -2.438 1.00 94.19 107 ARG A C 1
ATOM 827 O O . ARG A 1 107 ? 14.193 -10.989 -1.641 1.00 94.19 107 ARG A O 1
ATOM 834 N N . GLN A 1 108 ? 13.862 -8.862 -2.307 1.00 92.00 108 GLN A N 1
ATOM 835 C CA . GLN A 1 108 ? 14.635 -8.185 -1.263 1.00 92.00 108 GLN A CA 1
ATOM 836 C C . GLN A 1 108 ? 13.763 -7.212 -0.466 1.00 92.00 108 GLN A C 1
ATOM 838 O O . GLN A 1 108 ? 14.042 -6.022 -0.363 1.00 92.00 108 GLN A O 1
ATOM 843 N N . THR A 1 109 ? 12.664 -7.714 0.085 1.00 93.88 109 THR A N 1
ATOM 844 C CA . THR A 1 109 ? 11.732 -6.922 0.894 1.00 93.88 109 THR A CA 1
ATOM 845 C C . THR A 1 109 ? 12.048 -7.034 2.388 1.00 93.88 109 THR A C 1
ATOM 847 O O . THR A 1 109 ? 12.555 -8.060 2.845 1.00 93.88 109 THR A O 1
ATOM 850 N N . SER A 1 110 ? 11.732 -5.994 3.170 1.00 94.75 110 SER A N 1
ATOM 851 C CA . SER A 1 110 ? 11.941 -6.012 4.623 1.00 94.75 110 SER A CA 1
ATOM 852 C C . SER A 1 110 ? 11.233 -7.207 5.286 1.00 94.75 110 SER A C 1
ATOM 854 O O . SER A 1 110 ? 10.079 -7.533 4.989 1.00 94.75 110 SER A O 1
ATOM 856 N N . HIS A 1 111 ? 11.913 -7.862 6.234 1.00 95.88 111 HIS A N 1
ATOM 857 C CA . HIS A 1 111 ? 11.340 -8.991 6.979 1.00 95.88 111 HIS A CA 1
ATOM 858 C C . HIS A 1 111 ? 10.038 -8.596 7.692 1.00 95.88 111 HIS A C 1
ATOM 860 O O . HIS A 1 111 ? 9.082 -9.370 7.742 1.00 95.88 111 HIS A O 1
ATOM 866 N N . ARG A 1 112 ? 9.987 -7.362 8.212 1.00 96.44 112 ARG A N 1
ATOM 867 C CA . ARG A 1 112 ? 8.816 -6.812 8.896 1.00 96.44 112 ARG A CA 1
ATOM 868 C C . ARG A 1 112 ? 7.605 -6.738 7.969 1.00 96.44 112 ARG A C 1
ATOM 87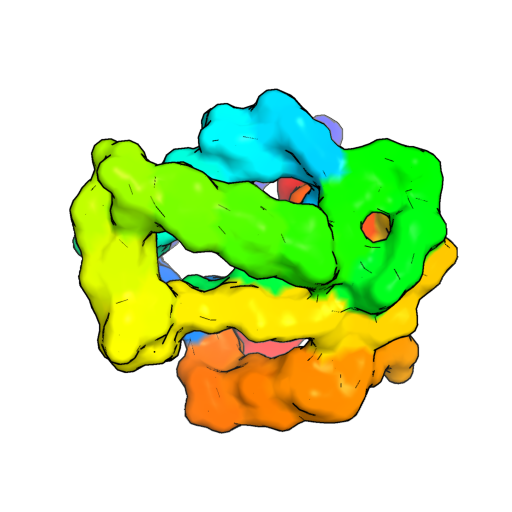0 O O . ARG A 1 112 ? 6.525 -7.156 8.378 1.00 96.44 112 ARG A O 1
ATOM 877 N N . LEU A 1 113 ? 7.785 -6.270 6.732 1.00 97.94 113 LEU A N 1
ATOM 878 C CA . LEU A 1 113 ? 6.707 -6.210 5.748 1.00 97.94 113 LEU A CA 1
ATOM 879 C C . LEU A 1 113 ? 6.194 -7.607 5.389 1.00 97.94 113 LEU A C 1
ATOM 881 O O . LEU A 1 113 ? 4.988 -7.842 5.388 1.00 97.94 113 LEU A O 1
ATOM 885 N N . VAL A 1 114 ? 7.104 -8.555 5.146 1.00 97.50 114 VAL A N 1
ATOM 886 C CA . VAL A 1 114 ? 6.747 -9.943 4.811 1.00 97.50 114 VAL A CA 1
ATOM 887 C C . VAL A 1 114 ? 5.964 -10.606 5.945 1.00 97.50 114 VAL A C 1
ATOM 889 O O . VAL A 1 114 ? 4.971 -11.295 5.699 1.00 97.50 114 VAL A O 1
ATOM 892 N N . GLN A 1 115 ? 6.397 -10.410 7.191 1.00 98.00 115 GLN A N 1
ATOM 893 C CA . GLN A 1 115 ? 5.712 -10.954 8.356 1.00 98.00 115 GLN A CA 1
ATOM 894 C C . GLN A 1 115 ? 4.320 -10.338 8.523 1.00 98.00 115 GLN A C 1
ATOM 896 O O . GLN A 1 115 ? 3.356 -11.083 8.701 1.00 98.00 115 GLN A O 1
ATOM 901 N N . LEU A 1 116 ? 4.207 -9.013 8.401 1.00 98.12 116 LEU A N 1
ATOM 902 C CA . LEU A 1 116 ? 2.933 -8.312 8.523 1.00 98.12 116 LEU A CA 1
ATOM 903 C C . LEU A 1 116 ? 1.944 -8.749 7.434 1.00 98.12 116 LEU A C 1
ATOM 905 O O . LEU A 1 116 ? 0.809 -9.095 7.744 1.00 98.12 116 LEU A O 1
ATOM 909 N N . ALA A 1 117 ? 2.387 -8.836 6.176 1.00 98.00 117 ALA A N 1
ATOM 910 C CA . ALA A 1 117 ? 1.536 -9.260 5.066 1.00 98.00 117 ALA A CA 1
ATOM 911 C C . ALA A 1 117 ? 0.962 -10.676 5.269 1.00 98.00 117 ALA A C 1
ATOM 913 O O . ALA A 1 117 ? -0.207 -10.931 4.970 1.00 98.00 117 ALA A O 1
ATOM 914 N N . LYS A 1 118 ? 1.765 -11.596 5.824 1.00 97.81 118 LYS A N 1
ATOM 915 C CA . LYS A 1 118 ? 1.316 -12.953 6.175 1.00 97.81 118 LYS A CA 1
ATOM 916 C C . LYS A 1 118 ? 0.338 -12.957 7.348 1.00 97.81 118 LYS A C 1
ATOM 918 O O . LYS A 1 118 ? -0.660 -13.671 7.297 1.00 97.81 118 LYS A O 1
ATOM 923 N N . GLN A 1 119 ? 0.631 -12.192 8.400 1.00 98.19 119 GLN A N 1
ATOM 924 C CA . GLN A 1 119 ? -0.203 -12.110 9.603 1.00 98.19 119 GLN A CA 1
ATOM 925 C C . GLN A 1 119 ? -1.589 -11.539 9.291 1.00 98.19 119 GLN A C 1
ATOM 927 O O . GLN A 1 119 ? -2.597 -12.109 9.707 1.00 98.19 119 GLN A O 1
ATOM 932 N N . GLU A 1 120 ? -1.635 -10.473 8.494 1.00 98.19 120 GLU A N 1
ATOM 933 C CA . GLU A 1 120 ? -2.875 -9.795 8.110 1.00 98.19 120 GLU A CA 1
ATOM 934 C C . GLU A 1 120 ? -3.617 -10.482 6.958 1.00 98.19 120 GLU A C 1
ATOM 936 O O . GLU A 1 120 ? -4.740 -10.096 6.639 1.00 98.19 120 GLU A O 1
ATOM 941 N N . LYS A 1 121 ? -3.027 -11.540 6.378 1.00 98.19 121 LYS A N 1
ATOM 942 C CA . LYS A 1 121 ? -3.577 -12.303 5.248 1.00 98.19 121 LYS A CA 1
ATOM 943 C C . LYS A 1 121 ? -3.939 -11.385 4.077 1.00 98.19 121 LYS A C 1
ATOM 945 O O . LYS A 1 121 ? -5.072 -11.406 3.601 1.00 98.19 121 LYS A O 1
ATOM 950 N N . VAL A 1 122 ? -2.963 -10.586 3.642 1.00 98.69 122 VAL A N 1
ATOM 951 C CA . VAL A 1 122 ? -3.092 -9.707 2.471 1.00 98.69 122 VAL A CA 1
ATOM 952 C C . VAL A 1 122 ? -3.646 -10.494 1.289 1.00 98.69 122 VAL A C 1
ATOM 954 O O . VAL A 1 122 ? -3.087 -11.531 0.931 1.00 98.69 122 VAL A O 1
ATOM 957 N N . ASP A 1 123 ? -4.720 -9.986 0.689 1.00 98.56 123 ASP A N 1
ATOM 958 C CA . ASP A 1 123 ? -5.409 -10.587 -0.456 1.00 98.56 123 ASP A CA 1
ATOM 959 C C . ASP A 1 123 ? -5.443 -9.674 -1.694 1.00 98.56 123 ASP A C 1
ATOM 961 O O . ASP A 1 123 ? -5.883 -10.107 -2.761 1.00 98.56 123 ASP A O 1
ATOM 965 N N . LEU A 1 124 ? -4.908 -8.453 -1.584 1.00 98.69 124 LEU A N 1
ATOM 966 C CA . LEU A 1 124 ? -4.664 -7.555 -2.710 1.00 98.69 124 LEU A CA 1
ATOM 967 C C . LEU A 1 124 ? -3.332 -6.816 -2.562 1.00 98.69 124 LEU A C 1
ATOM 969 O O . LEU A 1 124 ? -3.085 -6.159 -1.551 1.00 98.69 124 LEU A O 1
ATOM 973 N N . ILE A 1 125 ? -2.507 -6.870 -3.608 1.00 98.69 125 ILE A N 1
ATOM 974 C CA . ILE A 1 125 ? -1.261 -6.103 -3.724 1.00 98.69 125 ILE A CA 1
ATOM 975 C C . ILE A 1 125 ? -1.445 -4.980 -4.741 1.00 98.69 125 ILE A C 1
ATOM 977 O O . ILE A 1 125 ? -1.727 -5.243 -5.905 1.00 98.69 125 ILE A O 1
ATOM 981 N N . VAL A 1 126 ? -1.232 -3.736 -4.331 1.00 98.75 126 VAL A N 1
ATOM 982 C CA . VAL A 1 126 ? -1.212 -2.574 -5.222 1.00 98.75 126 VAL A CA 1
ATOM 983 C C . VAL A 1 126 ? 0.222 -2.075 -5.329 1.00 98.75 126 VAL A C 1
ATOM 985 O O . VAL A 1 126 ? 0.851 -1.758 -4.321 1.00 98.75 126 VAL A O 1
ATOM 988 N N . ILE A 1 127 ? 0.748 -2.042 -6.548 1.00 98.69 127 ILE A N 1
ATOM 989 C CA . ILE A 1 127 ? 2.069 -1.502 -6.861 1.00 98.69 127 ILE A CA 1
ATOM 990 C C . ILE A 1 127 ? 1.834 -0.275 -7.721 1.00 98.69 127 ILE A C 1
ATOM 992 O O . ILE A 1 127 ? 1.357 -0.417 -8.845 1.00 98.69 127 ILE A O 1
ATOM 996 N N . GLU A 1 128 ? 2.128 0.891 -7.167 1.00 98.31 128 GLU A N 1
ATOM 997 C CA . GLU A 1 128 ? 2.002 2.170 -7.853 1.00 98.31 128 GLU A CA 1
ATOM 998 C C . GLU A 1 128 ? 3.374 2.598 -8.389 1.00 98.31 128 GLU A C 1
ATOM 1000 O O . GLU A 1 128 ? 4.405 2.280 -7.788 1.00 98.31 128 GLU A O 1
ATOM 1005 N N . GLY A 1 129 ? 3.387 3.231 -9.557 1.00 97.31 129 GLY A N 1
ATOM 1006 C CA . GLY A 1 129 ? 4.548 3.903 -10.118 1.00 97.31 129 GLY A CA 1
ATOM 1007 C C . GLY A 1 129 ? 5.244 3.123 -11.230 1.00 97.31 129 GLY A C 1
ATOM 1008 O O . GLY A 1 129 ? 5.432 1.904 -11.182 1.00 97.31 129 GLY A O 1
ATOM 1009 N N . MET A 1 130 ? 5.718 3.842 -12.248 1.00 97.00 130 MET A N 1
ATOM 1010 C CA . MET A 1 130 ? 6.369 3.258 -13.428 1.00 97.00 130 MET A CA 1
ATOM 1011 C C . MET A 1 130 ? 7.593 2.398 -13.064 1.00 97.00 130 MET A C 1
ATOM 1013 O O . MET A 1 130 ? 7.757 1.298 -13.599 1.00 97.00 130 MET A O 1
ATOM 1017 N N . GLY A 1 131 ? 8.447 2.869 -12.149 1.00 97.62 131 GLY A N 1
ATOM 1018 C CA . GLY A 1 131 ? 9.655 2.145 -11.738 1.00 97.62 131 GLY A CA 1
ATOM 1019 C C . GLY A 1 131 ? 9.338 0.818 -11.049 1.00 97.62 131 GLY A C 1
ATOM 1020 O O . GLY A 1 131 ? 9.962 -0.205 -11.329 1.00 97.62 131 GLY A O 1
ATOM 1021 N N . ARG A 1 132 ? 8.310 0.817 -10.201 1.00 98.06 132 ARG A N 1
ATOM 1022 C CA . ARG A 1 132 ? 7.933 -0.315 -9.350 1.00 98.06 132 ARG A CA 1
ATOM 1023 C C . ARG A 1 132 ? 7.019 -1.293 -10.071 1.00 98.06 132 ARG A C 1
ATOM 1025 O O . ARG A 1 132 ? 7.218 -2.503 -9.978 1.00 98.06 132 ARG A O 1
ATOM 1032 N N . ALA A 1 133 ? 6.014 -0.792 -10.777 1.00 97.94 133 ALA A N 1
ATOM 1033 C CA . ALA A 1 133 ? 4.972 -1.589 -11.404 1.00 97.94 133 ALA A CA 1
ATOM 1034 C C . ALA A 1 133 ? 5.357 -2.026 -12.820 1.00 97.94 133 ALA A C 1
ATOM 1036 O O . ALA A 1 133 ? 5.233 -3.205 -13.142 1.00 97.94 133 ALA A O 1
ATOM 1037 N N . VAL A 1 134 ? 5.857 -1.110 -13.656 1.00 97.44 134 VAL A N 1
ATOM 1038 C CA . VAL A 1 134 ? 6.088 -1.365 -15.088 1.00 97.44 134 VAL A CA 1
ATOM 1039 C C . VAL A 1 134 ? 7.495 -1.897 -15.343 1.00 97.44 134 VAL A C 1
ATOM 1041 O O . VAL A 1 134 ? 7.654 -2.948 -15.962 1.00 97.44 134 VAL A O 1
ATOM 1044 N N . HIS A 1 135 ? 8.525 -1.208 -14.853 1.00 97.50 135 HIS A N 1
ATOM 1045 C CA . HIS A 1 135 ? 9.910 -1.569 -15.160 1.00 97.50 135 HIS A CA 1
ATOM 1046 C C . HIS A 1 135 ? 10.352 -2.868 -14.480 1.00 97.50 135 HIS A C 1
ATOM 1048 O O . HIS A 1 135 ? 11.062 -3.658 -15.102 1.00 97.50 135 HIS A O 1
ATOM 1054 N N . THR A 1 136 ? 9.930 -3.119 -13.236 1.00 97.56 136 THR A N 1
ATOM 1055 C CA . THR A 1 136 ? 10.380 -4.305 -12.486 1.00 97.56 136 THR A CA 1
ATOM 1056 C C . THR A 1 136 ? 9.336 -5.397 -12.311 1.00 97.56 136 THR A C 1
ATOM 1058 O O . THR A 1 136 ? 9.704 -6.570 -12.312 1.00 97.56 136 THR A O 1
ATOM 1061 N N . ASN A 1 137 ? 8.048 -5.064 -12.166 1.00 98.31 137 ASN A N 1
ATOM 1062 C CA . ASN A 1 137 ? 7.044 -6.042 -11.726 1.00 98.31 137 ASN A CA 1
ATOM 1063 C C . ASN A 1 137 ? 5.877 -6.270 -12.696 1.00 98.31 137 ASN A C 1
ATOM 1065 O O . ASN A 1 137 ? 4.934 -6.973 -12.325 1.00 98.31 137 ASN A O 1
ATOM 1069 N N . LEU A 1 138 ? 5.934 -5.792 -13.947 1.00 97.69 138 LEU A N 1
ATOM 1070 C CA . LEU A 1 138 ? 4.782 -5.826 -14.866 1.00 97.69 138 LEU A CA 1
ATOM 1071 C C . LEU A 1 138 ? 4.225 -7.239 -15.059 1.00 97.69 138 LEU A C 1
ATOM 1073 O O . LEU A 1 138 ? 3.014 -7.454 -15.027 1.00 97.69 138 LEU A O 1
ATOM 1077 N N . TYR A 1 139 ? 5.114 -8.228 -15.134 1.00 97.12 139 TYR A N 1
ATOM 1078 C CA . TYR A 1 139 ? 4.765 -9.640 -15.307 1.00 97.12 139 TYR A CA 1
ATOM 1079 C C . TYR A 1 139 ? 4.973 -10.493 -14.048 1.00 97.12 139 TYR A C 1
ATOM 1081 O O . TYR A 1 139 ? 4.791 -11.710 -14.101 1.00 97.12 139 TYR A O 1
ATOM 1089 N N . ALA A 1 140 ? 5.321 -9.877 -12.910 1.00 97.88 140 ALA A N 1
ATOM 1090 C CA . ALA A 1 140 ? 5.400 -10.580 -11.632 1.00 97.88 140 ALA A CA 1
ATOM 1091 C C . ALA A 1 140 ? 4.049 -11.237 -11.306 1.00 97.88 140 ALA A C 1
ATOM 1093 O O . ALA A 1 140 ? 2.993 -10.613 -11.454 1.00 97.88 140 ALA A O 1
ATOM 1094 N N . ARG A 1 141 ? 4.080 -12.507 -10.895 1.00 97.69 141 ARG A N 1
ATOM 1095 C CA . ARG A 1 141 ? 2.889 -13.275 -10.519 1.00 97.69 141 ARG A CA 1
ATOM 1096 C C . ARG A 1 141 ? 2.794 -13.362 -9.005 1.00 97.69 141 ARG A C 1
ATOM 1098 O O . ARG A 1 141 ? 3.798 -13.592 -8.336 1.00 97.69 141 ARG A O 1
ATOM 1105 N N . PHE A 1 142 ? 1.577 -13.230 -8.498 1.00 97.56 142 PHE A N 1
ATOM 1106 C CA . PHE A 1 142 ? 1.268 -13.279 -7.077 1.00 97.56 142 PHE A CA 1
ATOM 1107 C C . PHE A 1 142 ? 0.270 -14.400 -6.798 1.00 97.56 142 PHE A C 1
ATOM 1109 O O . PHE A 1 142 ? -0.498 -14.790 -7.674 1.00 97.56 142 PHE A O 1
ATOM 1116 N N . CYS A 1 143 ? 0.279 -14.915 -5.569 1.00 97.06 143 CYS A N 1
ATOM 1117 C CA . CYS A 1 143 ? -0.717 -15.887 -5.104 1.00 97.06 143 CYS A CA 1
ATOM 1118 C C . CYS A 1 143 ? -2.062 -15.235 -4.738 1.00 97.06 143 CYS A C 1
ATOM 1120 O O . CYS A 1 143 ? -2.992 -15.934 -4.347 1.00 97.06 143 CYS A O 1
ATOM 1122 N N . VAL A 1 144 ? -2.131 -13.908 -4.812 1.00 97.69 144 VAL A N 1
ATOM 1123 C CA . VAL A 1 144 ? -3.287 -13.071 -4.489 1.00 97.69 144 VAL A CA 1
ATOM 1124 C C . VAL A 1 144 ? -3.511 -12.079 -5.624 1.00 97.69 144 VAL A C 1
ATOM 1126 O O . VAL A 1 144 ? -2.664 -11.960 -6.516 1.00 97.69 144 VAL A O 1
ATOM 1129 N N . ASP A 1 145 ? -4.635 -11.369 -5.594 1.00 97.56 145 ASP A N 1
ATOM 1130 C CA . ASP A 1 145 ? -4.928 -10.364 -6.609 1.00 97.56 145 ASP A CA 1
ATOM 1131 C C . ASP A 1 145 ? -3.877 -9.247 -6.586 1.00 97.56 145 ASP A C 1
ATOM 1133 O O . ASP A 1 145 ? -3.292 -8.924 -5.546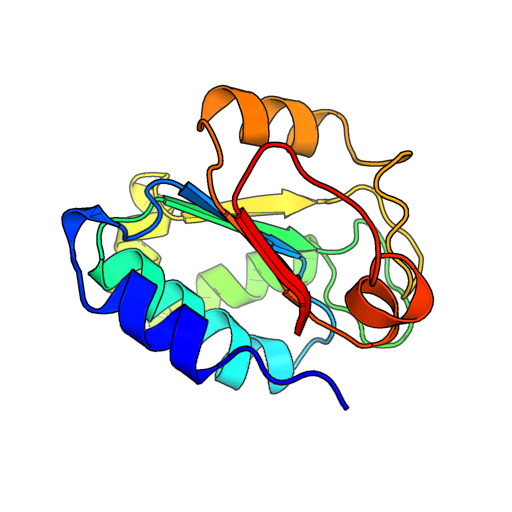 1.00 97.56 145 ASP A O 1
ATOM 1137 N N . CYS A 1 146 ? -3.637 -8.632 -7.744 1.00 98.06 146 CYS A N 1
ATOM 1138 C CA . CYS A 1 146 ? -2.733 -7.495 -7.834 1.00 98.06 146 CYS A CA 1
ATOM 1139 C C . CYS A 1 146 ? -3.236 -6.415 -8.790 1.00 98.06 146 CYS A C 1
ATOM 1141 O O . CYS A 1 146 ? -3.840 -6.715 -9.819 1.00 98.06 146 CYS A O 1
ATOM 1143 N N . LEU A 1 147 ? -2.935 -5.166 -8.446 1.00 98.06 147 LEU A N 1
ATOM 1144 C CA . LEU A 1 147 ? -3.046 -3.996 -9.305 1.00 98.06 147 LEU A CA 1
ATOM 1145 C C . LEU A 1 147 ? -1.646 -3.418 -9.508 1.00 98.06 147 LEU A C 1
ATOM 1147 O O . LEU A 1 147 ? -0.878 -3.282 -8.557 1.00 98.06 147 LEU A O 1
ATOM 1151 N N . LYS A 1 148 ? -1.320 -3.106 -10.758 1.00 98.00 148 LYS A N 1
ATOM 1152 C CA . LYS A 1 148 ? -0.047 -2.515 -11.176 1.00 98.00 148 LYS A CA 1
ATOM 1153 C C . LYS A 1 148 ? -0.408 -1.244 -11.923 1.00 98.00 148 LYS A C 1
ATOM 1155 O O . LYS A 1 148 ? -0.927 -1.350 -13.035 1.00 98.00 148 LYS A O 1
ATOM 1160 N N . ILE A 1 149 ? -0.253 -0.105 -11.260 1.00 95.44 149 ILE A N 1
ATOM 1161 C CA . ILE A 1 149 ? -0.785 1.187 -11.707 1.00 95.44 149 ILE A CA 1
ATOM 1162 C C . ILE A 1 149 ? 0.333 2.201 -11.886 1.00 95.44 149 ILE A C 1
ATOM 1164 O O . ILE A 1 149 ? 1.257 2.203 -11.048 1.00 95.44 149 ILE A O 1
#

Secondary structure (DSSP, 8-state):
----HHHHHHHHHSGGGS-SEEEEE--BTTHIIIIIIHHHHHHHHHTT-EEEEEEBSS--TTBPBHHHHHHHHHHHTTT-HHHHHHHHTTSEEEEE----SSS--TTS--HHHHHHHHHTT--EEEE-SIIIIIIITTT---SSEEEE-

Organism: Rodentolepis nana (NCBI:txid102285)

Radius of gyration: 14.44 Å; chains: 1; bounding box: 36×32×40 Å

Sequence (149 aa):
LVDDFARWLDRIRMPENRPKCVIIFCDNSGADLILGVLPFVVECLSWGSKVILTANSVPAINDVTYRELLFLLNEVAGLEPRLRKALDSGILMCVDNGQSSPCLDLRQTSHRLVQLAKQEKVDLIVIEGMGRAVHTNLYARFCVDCLKI

Foldseek 3Di:
DDDCPVVVCVQVVPLVSQWQEEEAEFFAPDCCCPVPVVVVVLVSVVSVHQYEYEFACEDEPRTDHLVNVVVVLVVVCVVDVSSVVCVVVVSYHYDYQHDDYSEDDNVRGDPVVVVVCVVSVGQEYEYDDCRHQPVHPVPPDDPHHYHRD

InterPro domains:
  IPR002791 Damage-control phosphatase ARMT1-like, metal-binding domain [PF01937] (1-142)
  IPR004567 Type II pantothenate kinase [PTHR12280] (22-86)
  IPR036075 Damage-control phosphatase ARMT1-like, metal-binding domain superfamily [SSF111321] (1-148)